Protein AF-A0A0G0EIU6-F1 (afdb_monomer_lite)

pLDDT: mean 87.37, std 14.7, range [48.19, 98.69]

Sequence (59 aa):
MFFVGAHVSLAFDILDKPQNFVNDYTDTLSSEDRTSLENKVSNFEKQTSNEIAVVIIPK

Structure (mmCIF, N/CA/C/O backbone):
data_AF-A0A0G0EIU6-F1
#
_entry.id   AF-A0A0G0EIU6-F1
#
loop_
_atom_site.group_PDB
_atom_site.id
_atom_site.type_symbol
_atom_site.label_atom_id
_atom_site.label_alt_id
_atom_site.label_comp_id
_atom_site.label_asym_id
_atom_site.label_entity_id
_atom_site.label_seq_id
_atom_site.pdbx_PDB_ins_code
_atom_site.Cartn_x
_atom_site.Cartn_y
_atom_site.Cartn_z
_atom_site.occupancy
_atom_site.B_iso_or_equiv
_atom_site.auth_seq_id
_atom_site.auth_comp_id
_atom_site.auth_asym_id
_atom_site.auth_atom_id
_atom_site.pdbx_PDB_model_num
ATOM 1 N N . MET A 1 1 ? 10.183 36.847 -43.923 1.00 48.19 1 MET A N 1
ATOM 2 C CA . MET A 1 1 ? 10.848 35.692 -43.286 1.00 48.19 1 MET A CA 1
ATOM 3 C C . MET A 1 1 ? 10.401 35.675 -41.833 1.00 48.19 1 MET A C 1
ATOM 5 O O . MET A 1 1 ? 10.731 36.602 -41.112 1.00 48.19 1 MET A O 1
ATOM 9 N N . PHE A 1 2 ? 9.536 34.734 -41.458 1.00 48.62 2 PHE A N 1
ATOM 10 C CA . PHE A 1 2 ? 8.975 34.617 -40.107 1.00 48.62 2 PHE A CA 1
ATOM 11 C C . PHE A 1 2 ? 9.653 33.419 -39.436 1.00 48.62 2 PHE A C 1
ATOM 13 O O . PHE A 1 2 ? 9.557 32.309 -39.954 1.00 48.62 2 PHE A O 1
ATOM 20 N N . PHE A 1 3 ? 10.367 33.639 -38.333 1.00 58.94 3 PHE A N 1
ATOM 21 C CA . PHE A 1 3 ? 10.888 32.552 -37.505 1.00 58.94 3 PHE A CA 1
ATOM 22 C C . PHE A 1 3 ? 9.822 32.184 -36.472 1.00 58.94 3 PHE A C 1
ATOM 24 O O . PHE A 1 3 ? 9.535 32.966 -35.569 1.00 58.94 3 PHE A O 1
ATOM 31 N N . VAL A 1 4 ? 9.224 31.003 -36.621 1.00 68.31 4 VAL A N 1
ATOM 32 C CA . VAL A 1 4 ? 8.432 30.372 -35.561 1.00 68.31 4 VAL A CA 1
ATOM 33 C C . VAL A 1 4 ? 9.427 29.754 -34.585 1.00 68.31 4 VAL A C 1
ATOM 35 O O . VAL A 1 4 ? 10.135 28.809 -34.931 1.00 68.31 4 VAL A O 1
ATOM 38 N N . GLY A 1 5 ? 9.527 30.323 -33.386 1.00 64.56 5 GLY A N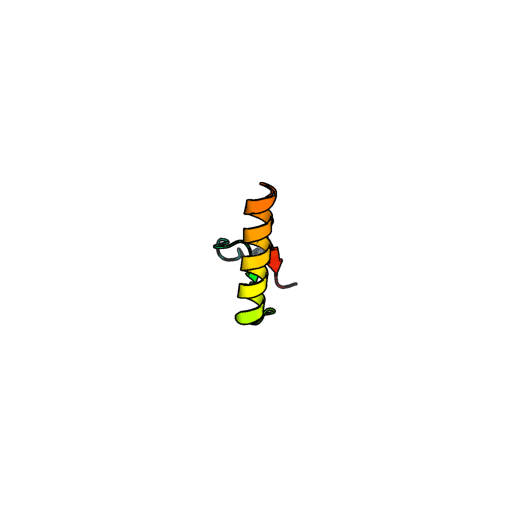 1
ATOM 39 C CA . GLY A 1 5 ? 10.267 29.702 -32.294 1.00 64.56 5 GLY A CA 1
ATOM 40 C C . GLY A 1 5 ? 9.557 28.419 -31.869 1.00 64.56 5 GLY A C 1
ATOM 41 O O . GLY A 1 5 ? 8.370 28.447 -31.553 1.00 64.56 5 GLY A O 1
ATOM 42 N N . ALA A 1 6 ? 10.264 27.290 -31.882 1.00 68.25 6 ALA A N 1
ATOM 43 C CA . ALA A 1 6 ? 9.744 26.046 -31.334 1.00 68.25 6 ALA A CA 1
ATOM 44 C C . ALA A 1 6 ? 9.633 26.186 -29.809 1.00 68.25 6 ALA A C 1
ATOM 46 O O . ALA A 1 6 ? 10.637 26.304 -29.107 1.00 68.25 6 ALA A O 1
ATOM 47 N N . HIS A 1 7 ? 8.406 26.194 -29.297 1.00 66.94 7 HIS A N 1
ATOM 48 C CA . HIS A 1 7 ? 8.150 26.101 -27.8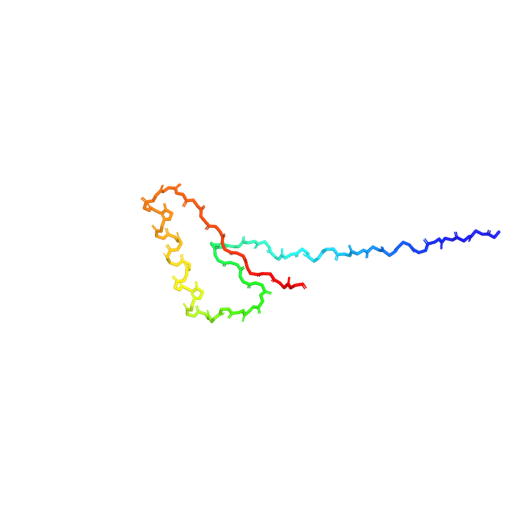68 1.00 66.94 7 HIS A CA 1
ATOM 49 C C . HIS A 1 7 ? 8.404 24.655 -27.43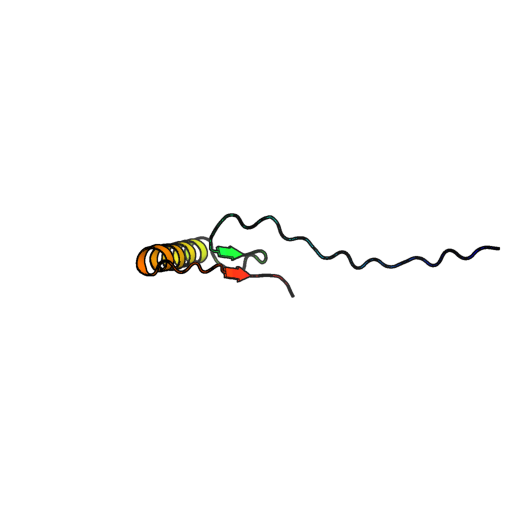1 1.00 66.94 7 HIS A C 1
ATOM 51 O O . HIS A 1 7 ? 7.668 23.750 -27.817 1.00 66.94 7 HIS A O 1
ATOM 57 N N . VAL A 1 8 ? 9.452 24.424 -26.639 1.00 67.12 8 VAL A N 1
ATOM 58 C CA . VAL A 1 8 ? 9.639 23.142 -25.949 1.00 67.12 8 VAL A CA 1
ATOM 59 C C . VAL A 1 8 ? 8.631 23.103 -24.805 1.00 67.12 8 VAL A C 1
ATOM 61 O O . VAL A 1 8 ? 8.776 23.822 -23.819 1.00 67.12 8 VAL A O 1
ATOM 64 N N . SER A 1 9 ? 7.575 22.307 -24.960 1.00 64.69 9 SER A N 1
ATOM 65 C CA . SER A 1 9 ? 6.662 21.992 -23.864 1.00 64.69 9 SER A CA 1
ATOM 66 C C . SER A 1 9 ? 7.265 20.843 -23.062 1.00 64.69 9 SER A C 1
ATOM 68 O O . SER A 1 9 ? 7.532 19.776 -23.612 1.00 64.69 9 SER A O 1
ATOM 70 N N . LEU A 1 10 ? 7.520 21.069 -21.774 1.00 67.69 10 LEU A N 1
ATOM 71 C CA . LEU A 1 10 ? 7.820 19.987 -20.844 1.00 67.69 10 LEU A CA 1
ATOM 72 C C . LEU A 1 10 ? 6.481 19.337 -20.486 1.00 67.69 10 LEU A C 1
ATOM 74 O O . LEU A 1 10 ? 5.692 19.921 -19.744 1.00 67.69 10 LEU A O 1
ATOM 78 N N . ALA A 1 11 ? 6.190 18.176 -21.072 1.00 63.59 11 ALA A N 1
ATOM 79 C CA . ALA A 1 11 ? 5.016 17.401 -20.698 1.00 63.59 11 ALA A CA 1
ATOM 80 C C . ALA A 1 11 ? 5.214 16.875 -19.271 1.00 63.59 11 ALA A C 1
ATOM 82 O O . ALA A 1 11 ? 6.195 16.189 -18.989 1.00 63.59 11 ALA A O 1
ATOM 83 N N . PHE A 1 12 ? 4.303 17.236 -18.370 1.00 63.19 12 PHE A N 1
ATOM 84 C CA . PHE A 1 12 ? 4.207 16.595 -17.066 1.00 63.19 12 PHE A CA 1
ATOM 85 C C . PHE A 1 12 ? 3.577 15.219 -17.277 1.00 63.19 12 PHE A C 1
ATOM 87 O O . PHE A 1 12 ? 2.494 15.141 -17.861 1.00 63.19 12 PHE A O 1
ATOM 94 N N . ASP A 1 13 ? 4.249 14.155 -16.842 1.00 67.75 13 ASP A N 1
ATOM 95 C CA . ASP A 1 13 ? 3.686 12.810 -16.929 1.00 67.75 13 ASP A CA 1
ATOM 96 C C . ASP A 1 13 ? 2.516 12.717 -15.943 1.00 67.75 13 ASP A C 1
ATOM 98 O O . ASP A 1 13 ? 2.691 12.807 -14.723 1.00 67.75 13 ASP A O 1
ATOM 102 N N . ILE A 1 14 ? 1.294 12.630 -16.471 1.00 67.75 14 ILE A N 1
ATOM 103 C CA . ILE A 1 14 ? 0.104 12.464 -15.640 1.00 67.75 14 ILE A CA 1
ATOM 104 C C . ILE A 1 14 ? 0.045 10.989 -15.264 1.00 67.75 14 ILE A C 1
ATOM 106 O O . ILE A 1 14 ? -0.316 10.150 -16.085 1.00 67.75 14 ILE A O 1
ATOM 110 N N . LEU A 1 15 ? 0.410 10.689 -14.020 1.00 76.94 15 LEU A N 1
ATOM 111 C CA . LEU A 1 15 ? 0.284 9.350 -13.455 1.00 76.94 15 LEU A CA 1
ATOM 112 C C . LEU A 1 15 ? -1.176 8.885 -13.516 1.00 76.94 15 LEU A C 1
ATOM 114 O O . LEU A 1 15 ? -2.100 9.685 -13.330 1.00 76.94 15 LEU A O 1
ATOM 118 N N . ASP A 1 16 ? -1.379 7.587 -13.756 1.00 80.38 16 ASP A N 1
ATOM 119 C CA . ASP A 1 16 ? -2.715 6.992 -13.813 1.00 80.38 16 ASP A CA 1
ATOM 120 C C . ASP A 1 16 ? -3.528 7.329 -12.563 1.00 80.38 16 ASP A C 1
ATOM 122 O O . ASP A 1 16 ? -2.989 7.438 -11.460 1.00 80.38 16 ASP A O 1
ATOM 126 N N . LYS A 1 17 ? -4.851 7.468 -12.713 1.00 84.62 17 LYS A N 1
ATOM 127 C CA . LYS A 1 17 ? -5.725 7.832 -11.591 1.00 84.62 17 LYS A CA 1
ATOM 128 C C . LYS A 1 17 ? -5.502 6.873 -10.408 1.00 84.62 17 LYS A C 1
ATOM 130 O O . LYS A 1 17 ? -5.668 5.665 -10.607 1.00 84.62 17 LYS A O 1
ATOM 135 N N . PRO A 1 18 ? -5.252 7.389 -9.188 1.00 87.19 18 PRO A N 1
ATOM 136 C CA . PRO A 1 18 ? -5.187 6.573 -7.984 1.00 87.19 18 PRO A CA 1
ATOM 137 C C . PRO A 1 18 ? -6.427 5.688 -7.843 1.00 87.19 18 PRO A C 1
ATOM 139 O O . PRO A 1 18 ? -7.560 6.153 -8.052 1.00 87.19 18 PRO A O 1
ATOM 142 N N . GLN A 1 19 ? -6.212 4.415 -7.520 1.00 84.62 19 GLN A N 1
ATOM 143 C CA . GLN A 1 19 ? -7.284 3.420 -7.378 1.00 84.62 19 GLN A CA 1
ATOM 144 C C . GLN A 1 19 ? -7.510 3.008 -5.922 1.00 84.62 19 GLN A C 1
ATOM 146 O O . GLN A 1 19 ? -8.628 2.644 -5.575 1.00 84.62 19 GLN A O 1
ATOM 151 N N . ASN A 1 20 ? -6.471 3.089 -5.086 1.00 93.06 20 ASN A N 1
ATOM 152 C CA . ASN A 1 20 ? -6.450 2.574 -3.715 1.00 93.06 20 ASN A CA 1
ATOM 153 C C . ASN A 1 20 ? -5.728 3.553 -2.770 1.00 93.06 20 ASN A C 1
ATOM 155 O O . ASN A 1 20 ? -5.296 4.626 -3.206 1.00 93.06 20 ASN A O 1
ATOM 159 N N . PHE A 1 21 ? -5.551 3.184 -1.496 1.00 97.06 21 PHE A N 1
ATOM 160 C CA . PHE A 1 21 ? -4.776 3.990 -0.550 1.00 97.06 21 PHE A CA 1
ATOM 161 C C . PHE A 1 21 ? -3.277 3.991 -0.880 1.00 97.06 21 PHE A C 1
ATOM 163 O O . PHE A 1 21 ? -2.607 4.987 -0.621 1.00 97.06 21 PHE A O 1
ATOM 170 N N . VAL 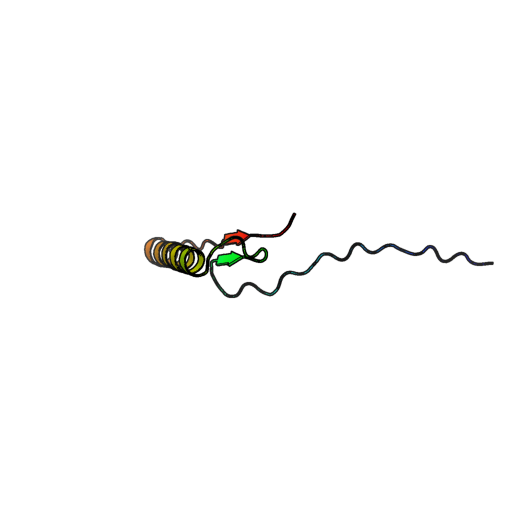A 1 22 ? -2.743 2.922 -1.480 1.00 97.69 22 VAL A N 1
ATOM 171 C CA . VAL A 1 22 ? -1.333 2.808 -1.886 1.00 97.69 22 VAL A CA 1
ATOM 172 C C . VAL A 1 22 ? -1.207 2.775 -3.410 1.00 97.69 22 VAL A C 1
ATOM 174 O O . VAL A 1 22 ? -1.657 1.835 -4.066 1.00 97.69 22 VAL A O 1
ATOM 177 N N . ASN A 1 23 ? -0.541 3.785 -3.977 1.00 96.12 23 ASN A N 1
ATOM 178 C CA . ASN A 1 23 ? -0.322 3.937 -5.417 1.00 96.12 23 ASN A CA 1
ATOM 179 C C . ASN A 1 23 ? 1.184 4.047 -5.697 1.00 96.12 23 ASN A C 1
ATOM 181 O O . ASN A 1 23 ? 1.795 5.102 -5.524 1.00 96.12 23 ASN A O 1
ATOM 185 N N . ASP A 1 24 ? 1.789 2.928 -6.084 1.00 95.31 24 ASP A N 1
ATOM 186 C CA . ASP A 1 24 ? 3.209 2.843 -6.416 1.00 95.31 24 ASP A CA 1
ATOM 187 C C . ASP A 1 24 ? 3.389 2.816 -7.936 1.00 95.31 24 ASP A C 1
ATOM 189 O O . ASP A 1 24 ? 3.071 1.817 -8.578 1.00 95.31 24 ASP A O 1
ATOM 193 N N . TYR A 1 25 ? 3.892 3.919 -8.494 1.00 93.50 25 TYR A N 1
ATOM 194 C CA . TYR A 1 25 ? 4.148 4.085 -9.929 1.00 93.50 25 TYR A CA 1
ATOM 195 C C . TYR A 1 25 ? 5.601 3.778 -10.311 1.00 93.50 25 TYR A C 1
ATOM 197 O O . TYR A 1 25 ? 6.061 4.147 -11.389 1.00 93.50 25 TYR A O 1
ATOM 205 N N . THR A 1 26 ? 6.351 3.159 -9.403 1.00 94.00 26 THR A N 1
ATOM 206 C CA . THR A 1 26 ? 7.783 2.883 -9.564 1.00 94.00 26 THR A CA 1
ATOM 207 C C . THR A 1 26 ? 8.133 1.410 -9.403 1.00 94.00 26 THR A C 1
ATOM 209 O O . THR A 1 26 ? 9.307 1.065 -9.508 1.00 94.00 26 THR A O 1
ATOM 212 N N . ASP A 1 27 ? 7.137 0.561 -9.124 1.00 93.50 27 ASP A N 1
ATOM 213 C CA . ASP A 1 27 ? 7.315 -0.856 -8.790 1.00 93.50 27 ASP A CA 1
ATOM 214 C C . ASP A 1 27 ? 8.335 -1.076 -7.652 1.00 93.50 27 ASP A C 1
ATOM 216 O O . ASP A 1 27 ? 9.090 -2.049 -7.635 1.00 93.50 27 ASP A O 1
ATOM 220 N N . THR A 1 28 ? 8.370 -0.151 -6.685 1.00 97.06 28 THR A N 1
ATOM 221 C CA . THR A 1 28 ? 9.283 -0.202 -5.534 1.00 97.06 28 THR A CA 1
ATOM 222 C C . THR A 1 28 ? 8.847 -1.257 -4.517 1.00 97.06 28 THR A C 1
ATOM 224 O O . THR A 1 28 ? 9.683 -1.925 -3.906 1.00 97.06 28 THR A O 1
ATOM 227 N N . LEU A 1 29 ? 7.541 -1.403 -4.300 1.00 97.88 29 LEU A N 1
ATOM 228 C CA . LEU A 1 29 ? 6.966 -2.347 -3.352 1.00 97.88 29 LEU A CA 1
ATOM 229 C C . LEU A 1 29 ? 6.715 -3.701 -4.015 1.00 97.88 29 LEU A C 1
ATOM 231 O O . LEU A 1 29 ? 6.151 -3.794 -5.107 1.00 97.88 29 LEU A O 1
ATOM 235 N N . SER A 1 30 ? 7.024 -4.778 -3.292 1.00 98.38 30 SER A N 1
ATOM 236 C CA . SER A 1 30 ? 6.526 -6.099 -3.666 1.00 98.38 30 SER A CA 1
ATOM 237 C C . SER A 1 30 ? 4.991 -6.140 -3.582 1.00 98.38 30 SER A C 1
ATOM 239 O O . SER A 1 30 ? 4.355 -5.346 -2.882 1.00 98.38 30 SER A O 1
ATOM 241 N N . SER A 1 31 ? 4.363 -7.101 -4.266 1.00 97.25 31 SER A N 1
ATOM 242 C CA . SER A 1 31 ? 2.901 -7.269 -4.189 1.00 97.25 31 SER A CA 1
ATOM 243 C C . SER A 1 31 ? 2.416 -7.576 -2.764 1.00 97.25 31 SER A C 1
ATOM 245 O O . SER A 1 31 ? 1.331 -7.135 -2.373 1.00 97.25 31 SER A O 1
ATOM 247 N N . GLU A 1 32 ? 3.221 -8.300 -1.980 1.00 98.38 32 GLU A N 1
ATOM 248 C CA . GLU A 1 32 ? 2.935 -8.605 -0.576 1.00 98.38 32 GLU A CA 1
ATOM 249 C C . GLU A 1 32 ? 3.041 -7.349 0.297 1.00 98.38 32 GLU A C 1
ATOM 251 O O . GLU A 1 32 ? 2.108 -7.041 1.042 1.00 98.38 32 GLU A O 1
ATOM 256 N N . ASP A 1 33 ? 4.114 -6.567 0.142 1.00 98.56 33 ASP A N 1
ATOM 257 C CA . ASP A 1 33 ? 4.317 -5.330 0.905 1.00 98.56 33 ASP A CA 1
ATOM 258 C C . ASP A 1 33 ? 3.246 -4.288 0.596 1.00 98.56 33 ASP A C 1
ATOM 260 O O . ASP A 1 33 ? 2.708 -3.662 1.513 1.00 98.56 33 ASP A O 1
ATOM 264 N N . ARG A 1 34 ? 2.870 -4.146 -0.682 1.00 98.06 34 ARG A N 1
ATOM 265 C CA . ARG A 1 34 ? 1.775 -3.264 -1.097 1.00 98.06 34 ARG A CA 1
ATOM 266 C C . ARG A 1 34 ? 0.465 -3.664 -0.426 1.00 98.06 34 ARG A C 1
ATOM 268 O O . ARG A 1 34 ? -0.217 -2.813 0.133 1.00 98.06 34 ARG A O 1
ATOM 275 N N . THR A 1 35 ? 0.144 -4.957 -0.420 1.00 98.25 35 THR A N 1
ATOM 276 C CA . THR A 1 35 ? -1.072 -5.480 0.228 1.00 98.25 35 THR A CA 1
ATOM 277 C C . THR A 1 35 ? -1.038 -5.266 1.744 1.00 98.25 35 THR A C 1
ATOM 279 O O . THR A 1 35 ? -2.034 -4.870 2.349 1.00 98.25 35 THR A O 1
ATOM 282 N N . SER A 1 36 ? 0.116 -5.491 2.375 1.00 98.69 36 SER A N 1
ATOM 283 C CA . SER A 1 36 ? 0.319 -5.255 3.807 1.00 98.69 36 SER A CA 1
ATOM 284 C C . SER A 1 36 ? 0.131 -3.780 4.173 1.00 98.69 36 SER A C 1
ATOM 286 O O . SER A 1 36 ? -0.535 -3.467 5.163 1.00 98.69 36 SER A O 1
ATOM 288 N N . LEU A 1 37 ? 0.673 -2.864 3.365 1.00 98.50 37 LEU A N 1
ATOM 289 C CA . LEU A 1 37 ? 0.534 -1.424 3.572 1.00 98.50 37 LEU A CA 1
ATOM 290 C C . LEU A 1 37 ? -0.906 -0.949 3.346 1.00 98.50 37 LEU A C 1
ATOM 292 O O . LEU A 1 37 ? -1.431 -0.223 4.187 1.00 98.50 37 LEU A O 1
ATOM 296 N N . GLU A 1 38 ? -1.567 -1.423 2.289 1.00 98.50 38 GLU A N 1
ATOM 297 C CA . GLU A 1 38 ? -2.975 -1.126 1.996 1.00 98.50 38 GLU A CA 1
ATOM 298 C C . GLU A 1 38 ? -3.877 -1.497 3.182 1.00 98.50 38 GLU A C 1
ATOM 300 O O . GLU A 1 38 ? -4.672 -0.687 3.660 1.00 98.50 38 GLU A O 1
ATOM 305 N N . ASN A 1 39 ? -3.688 -2.698 3.736 1.00 98.56 39 ASN A N 1
ATOM 306 C CA . ASN A 1 39 ? -4.447 -3.164 4.893 1.00 98.56 39 ASN A CA 1
ATOM 307 C C . ASN A 1 39 ? -4.201 -2.303 6.139 1.00 98.56 39 ASN A C 1
ATOM 309 O O . ASN A 1 39 ? -5.139 -2.009 6.880 1.00 98.56 39 ASN A O 1
ATOM 313 N N . LYS A 1 40 ? -2.953 -1.884 6.386 1.00 98.56 40 LYS A N 1
ATOM 314 C CA . LYS A 1 40 ? -2.622 -1.004 7.519 1.00 98.56 40 LYS A CA 1
ATOM 315 C C . LYS A 1 40 ? -3.314 0.347 7.389 1.00 98.56 40 LYS A C 1
ATOM 317 O O . LYS A 1 40 ? -3.925 0.801 8.354 1.00 98.56 40 LYS A O 1
ATOM 322 N N . VAL A 1 41 ? -3.241 0.958 6.209 1.00 98.44 41 VAL A N 1
ATOM 323 C CA . VAL A 1 41 ? -3.828 2.276 5.952 1.00 98.44 41 VAL A CA 1
ATOM 324 C C . VAL A 1 41 ? -5.356 2.217 6.009 1.00 98.44 41 VAL A C 1
ATOM 326 O O . VAL A 1 41 ? -5.965 3.015 6.717 1.00 98.44 41 VAL A O 1
ATOM 329 N N . SER A 1 42 ? -5.976 1.209 5.388 1.00 98.25 42 SER A N 1
ATOM 330 C CA . SER A 1 42 ? -7.427 1.004 5.471 1.00 98.25 42 SER A CA 1
ATOM 331 C C . SER A 1 42 ? -7.903 0.755 6.908 1.00 98.25 42 SER A C 1
ATOM 333 O O . SER A 1 42 ? -8.959 1.239 7.308 1.00 98.25 42 SER A O 1
ATOM 335 N N . ASN A 1 43 ? -7.145 0.009 7.718 1.00 98.56 43 ASN A N 1
ATOM 336 C CA . ASN A 1 43 ? -7.506 -0.214 9.120 1.00 98.56 43 ASN A CA 1
ATOM 337 C C . ASN A 1 43 ? -7.365 1.057 9.964 1.00 98.56 43 ASN A C 1
ATOM 339 O O . ASN A 1 43 ? -8.197 1.293 10.838 1.00 98.56 43 ASN A O 1
ATOM 343 N N . PHE A 1 44 ? -6.342 1.873 9.703 1.00 98.62 44 PHE A N 1
ATOM 344 C CA . PHE A 1 44 ? -6.172 3.163 10.366 1.00 98.62 44 PHE A CA 1
ATOM 345 C C . PHE A 1 44 ? -7.332 4.117 10.055 1.00 98.62 44 PHE A C 1
ATOM 347 O O . PHE A 1 44 ? -7.860 4.748 10.972 1.00 98.62 44 PHE A O 1
ATOM 354 N N . GLU A 1 45 ? -7.768 4.174 8.794 1.00 98.44 45 GLU A N 1
ATOM 355 C CA . GLU A 1 45 ? -8.935 4.960 8.376 1.00 98.44 45 GLU A CA 1
ATOM 356 C C . GLU A 1 45 ? -10.181 4.537 9.161 1.00 98.44 45 GLU A C 1
ATOM 358 O O . GLU A 1 45 ? -10.755 5.352 9.883 1.00 98.44 45 GLU A O 1
ATOM 363 N N . LYS A 1 46 ? -10.498 3.238 9.180 1.00 98.38 46 LYS A N 1
ATOM 364 C CA . LYS A 1 46 ? -11.645 2.698 9.932 1.00 98.38 46 LYS A CA 1
ATOM 365 C C . LYS A 1 46 ? -11.596 2.997 11.432 1.00 98.38 46 LYS A C 1
ATOM 367 O O . LYS A 1 46 ? -12.638 3.151 12.062 1.00 98.38 46 LYS A O 1
ATOM 372 N N . GLN A 1 47 ? -10.402 3.027 12.024 1.00 98.62 47 GLN A N 1
ATOM 373 C CA . GLN A 1 47 ? -10.221 3.234 13.465 1.00 98.62 47 GLN A CA 1
ATOM 374 C C . GLN A 1 47 ? -10.243 4.706 13.875 1.00 98.62 47 GLN A C 1
ATOM 376 O O . GLN A 1 47 ? -10.544 5.007 15.029 1.00 98.62 47 GLN A O 1
ATOM 381 N N . THR A 1 48 ? -9.892 5.616 12.965 1.00 98.38 48 THR A N 1
ATOM 382 C CA . THR A 1 48 ? -9.637 7.021 13.312 1.00 98.38 48 THR A CA 1
ATOM 383 C C . THR A 1 48 ? -10.482 8.020 12.530 1.00 98.38 48 THR A C 1
ATOM 385 O O . THR A 1 48 ? -10.479 9.198 12.875 1.00 98.38 48 THR A O 1
ATOM 388 N N . SER A 1 49 ? -11.195 7.569 11.492 1.00 98.00 49 SER A N 1
ATOM 389 C CA . SER A 1 49 ? -11.877 8.413 10.498 1.00 98.00 49 SER A CA 1
ATOM 390 C C . SER A 1 49 ? -10.946 9.374 9.741 1.00 98.00 49 SER A C 1
ATOM 392 O O . SER A 1 49 ? -11.423 10.308 9.101 1.00 98.00 49 SER A O 1
ATOM 394 N N . ASN A 1 50 ? -9.625 9.169 9.813 1.00 98.06 50 ASN A N 1
ATOM 395 C CA . ASN A 1 50 ? -8.646 9.928 9.040 1.00 98.06 50 ASN A CA 1
ATOM 396 C C . ASN A 1 50 ? -8.204 9.127 7.817 1.00 98.06 50 ASN A C 1
ATOM 398 O O . ASN A 1 50 ? -7.756 7.988 7.944 1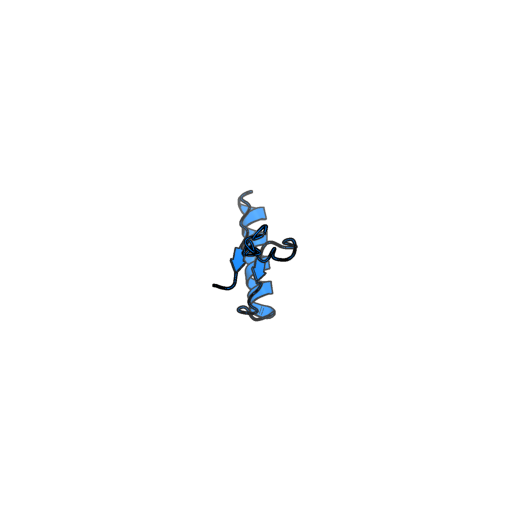.00 98.06 50 ASN A O 1
ATOM 402 N N . GLU A 1 51 ? -8.245 9.759 6.650 1.00 96.62 51 GLU A N 1
ATOM 403 C CA . GLU A 1 51 ? -7.790 9.156 5.403 1.00 96.62 51 GLU A CA 1
ATOM 404 C C . GLU A 1 51 ? -6.307 9.462 5.144 1.00 96.62 51 GLU A C 1
ATOM 406 O O . GLU A 1 51 ? -5.862 10.604 5.269 1.00 96.62 51 GLU A O 1
ATOM 411 N N . ILE A 1 52 ? -5.538 8.435 4.768 1.00 96.50 52 ILE A N 1
ATOM 412 C CA . ILE A 1 52 ? -4.138 8.560 4.348 1.00 96.50 52 ILE A CA 1
ATOM 413 C C . ILE A 1 52 ? -4.008 7.941 2.957 1.00 96.50 52 ILE A C 1
ATOM 415 O O . ILE A 1 52 ? -4.412 6.802 2.747 1.00 96.50 52 ILE A O 1
ATOM 419 N N . ALA A 1 53 ? -3.390 8.669 2.030 1.00 96.38 53 ALA A N 1
ATOM 420 C CA . ALA A 1 53 ? -2.974 8.143 0.736 1.00 96.38 53 ALA A CA 1
ATOM 421 C C . ALA A 1 53 ? -1.443 8.123 0.653 1.00 96.38 53 ALA A C 1
ATOM 423 O O . ALA A 1 53 ? -0.774 9.091 1.019 1.00 96.38 53 ALA A O 1
ATOM 424 N N . VAL A 1 54 ? -0.889 7.017 0.163 1.00 97.00 54 VAL A N 1
ATOM 425 C CA . VAL A 1 54 ? 0.541 6.819 -0.071 1.00 97.00 54 VAL A CA 1
ATOM 426 C C . VAL A 1 54 ? 0.779 6.780 -1.572 1.00 97.00 54 VAL A C 1
ATOM 428 O O . VAL A 1 54 ? 0.165 5.985 -2.285 1.00 97.00 54 VAL A O 1
ATOM 431 N N . VAL A 1 55 ? 1.691 7.627 -2.046 1.00 95.31 55 VAL A N 1
ATOM 432 C CA . VAL A 1 55 ? 2.068 7.695 -3.457 1.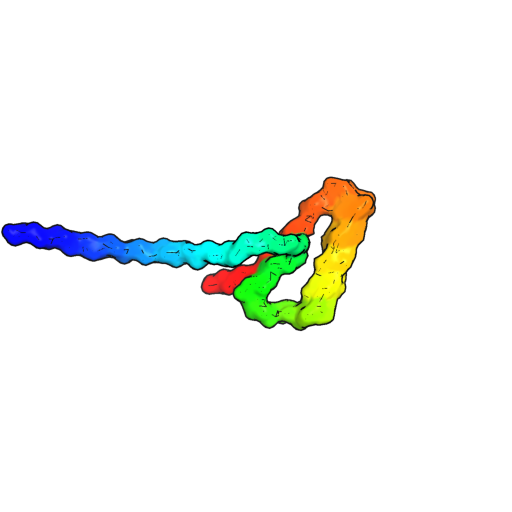00 95.31 55 VAL A CA 1
ATOM 433 C C . VAL A 1 55 ? 3.584 7.614 -3.586 1.00 95.31 55 VAL A C 1
ATOM 435 O O . VAL A 1 55 ? 4.297 8.379 -2.937 1.00 95.31 55 VAL A O 1
ATOM 438 N N . ILE A 1 56 ? 4.068 6.698 -4.426 1.00 95.50 56 ILE A N 1
ATOM 439 C CA . ILE A 1 56 ? 5.488 6.575 -4.777 1.00 95.50 56 ILE A CA 1
ATOM 440 C C . ILE A 1 56 ? 5.629 6.943 -6.252 1.00 95.50 56 ILE A C 1
ATOM 442 O O . ILE A 1 56 ? 5.025 6.303 -7.112 1.00 95.50 56 ILE A O 1
ATOM 446 N N . ILE A 1 57 ? 6.389 8.003 -6.528 1.00 92.88 57 ILE A N 1
ATOM 447 C CA . ILE A 1 57 ? 6.562 8.574 -7.868 1.00 92.88 57 ILE A CA 1
ATOM 448 C C . ILE A 1 57 ? 8.033 8.522 -8.297 1.00 92.88 57 ILE A C 1
ATOM 450 O O . ILE A 1 57 ? 8.917 8.591 -7.435 1.00 92.88 57 ILE A O 1
ATOM 454 N N . PRO A 1 58 ? 8.318 8.419 -9.607 1.00 87.25 58 PRO A N 1
ATOM 455 C CA . PRO A 1 58 ? 9.675 8.566 -10.117 1.00 87.25 58 PRO A CA 1
ATOM 456 C C . PRO A 1 58 ? 10.209 9.988 -9.874 1.00 87.25 58 PRO A C 1
ATOM 458 O O . PRO A 1 58 ? 9.442 10.938 -9.709 1.00 87.25 58 PRO A O 1
ATOM 461 N N . LYS A 1 59 ? 11.540 10.113 -9.835 1.00 77.44 59 LYS A N 1
ATOM 462 C CA . LYS A 1 59 ? 12.248 11.394 -9.684 1.00 77.44 59 LYS A CA 1
ATOM 463 C C . LYS A 1 59 ? 12.251 12.226 -10.964 1.00 77.44 59 LYS A C 1
ATOM 465 O O . LYS A 1 59 ? 12.358 11.616 -12.053 1.00 77.44 59 LYS A O 1
#

Secondary structure (DSSP, 8-state):
--------------PPPP-SSEEESS--S-HHHHHHHHHHHHHHHHHHS----EEE---

Radius of gyration: 18.87 Å; chains: 1; bounding box: 24×44×57 Å

Foldseek 3Di:
DDDDDDDDDDDDPDPDPDDALEAEPPCPDDPVRSVVVRVVQVVCCVVPVDHHHHYHDDD